Protein AF-A0A7C6P0T0-F1 (afdb_monomer)

Secondary structure (DSSP, 8-state):
-EEEEETTS-TTT-HHHHHHHHHTTPEEEEE--SSSSEEETTEEEEEEEEESSHHHHHHHHSSTTHHHHHHHHHHHHHTT-EEEEEE---TT--SHHHHHH---HHHHHHHHHHHHHHHTT---TTPPPPPPHHHHHHHHHHHHHHH--EEEE--TT-HHHHHHHHHH--

Structure (mmCIF, N/CA/C/O backbone):
data_AF-A0A7C6P0T0-F1
#
_entry.id   AF-A0A7C6P0T0-F1
#
loop_
_atom_site.group_PDB
_atom_site.id
_atom_site.type_symbol
_atom_site.label_atom_id
_atom_site.label_alt_id
_atom_site.label_comp_id
_atom_site.label_asym_id
_atom_site.label_entity_id
_atom_site.label_seq_id
_atom_site.pdbx_PDB_ins_code
_atom_site.Cartn_x
_atom_site.Cartn_y
_atom_site.Cartn_z
_atom_site.occupancy
_atom_site.B_iso_or_equiv
_atom_site.auth_seq_id
_atom_site.auth_comp_id
_atom_site.auth_asym_id
_atom_site.auth_atom_id
_atom_site.pdbx_PDB_model_num
ATOM 1 N N . MET A 1 1 ? -20.965 4.155 14.856 1.00 89.94 1 MET A N 1
ATOM 2 C CA . MET A 1 1 ? -19.593 3.998 15.409 1.00 89.94 1 MET A CA 1
ATOM 3 C C . MET A 1 1 ? -18.835 5.322 15.306 1.00 89.94 1 MET A C 1
ATOM 5 O O . MET A 1 1 ? -19.324 6.214 14.619 1.00 89.94 1 MET A O 1
ATOM 9 N N . THR A 1 2 ? -17.662 5.450 15.933 1.00 94.19 2 THR A N 1
ATOM 10 C CA . THR A 1 2 ? -16.787 6.623 15.754 1.00 94.19 2 THR A CA 1
ATOM 11 C C . THR A 1 2 ? -15.418 6.168 15.265 1.00 94.19 2 THR A C 1
ATOM 13 O O . THR A 1 2 ? -14.776 5.354 15.929 1.00 94.19 2 THR A O 1
ATOM 16 N N . ILE A 1 3 ? -14.985 6.702 14.125 1.00 95.44 3 ILE A N 1
ATOM 17 C CA . ILE A 1 3 ? -13.685 6.414 13.513 1.00 95.44 3 ILE A CA 1
ATOM 18 C C . ILE A 1 3 ? -12.795 7.646 13.648 1.00 95.44 3 ILE A C 1
ATOM 20 O O . ILE A 1 3 ? -13.236 8.773 13.414 1.00 95.44 3 ILE A O 1
ATOM 24 N N . ILE A 1 4 ? -11.547 7.417 14.044 1.00 95.19 4 ILE A N 1
ATOM 25 C CA . ILE A 1 4 ? -10.486 8.411 13.980 1.00 95.19 4 ILE A CA 1
ATOM 26 C C . ILE A 1 4 ? -9.920 8.407 12.561 1.00 95.19 4 ILE A C 1
ATOM 28 O O . ILE A 1 4 ? -9.533 7.347 12.082 1.00 95.19 4 ILE A O 1
ATOM 32 N N . GLU A 1 5 ? -9.855 9.574 11.924 1.00 94.38 5 GLU A N 1
ATOM 33 C CA . GLU A 1 5 ? -9.128 9.815 10.671 1.00 94.38 5 GLU A CA 1
ATOM 34 C C . GLU A 1 5 ? -7.839 10.593 10.979 1.00 94.38 5 GLU A C 1
ATOM 36 O O . GLU A 1 5 ? -7.873 11.615 11.678 1.00 94.38 5 GLU A O 1
ATOM 41 N N . ASP A 1 6 ? -6.704 10.128 10.458 1.00 93.62 6 ASP A N 1
ATOM 42 C CA . ASP A 1 6 ? -5.407 10.756 10.673 1.00 93.62 6 ASP A CA 1
ATOM 43 C C . ASP A 1 6 ? -5.358 12.181 10.092 1.00 93.62 6 ASP A C 1
ATOM 45 O O . ASP A 1 6 ? -5.818 12.486 8.987 1.00 93.62 6 ASP A O 1
ATOM 49 N N . THR A 1 7 ? -4.754 13.104 10.838 1.00 89.00 7 THR A N 1
ATOM 50 C CA . THR A 1 7 ? -4.665 14.514 10.425 1.00 89.00 7 THR A CA 1
ATOM 51 C C . THR A 1 7 ? -3.713 14.760 9.255 1.00 89.00 7 THR A C 1
ATOM 53 O O . THR A 1 7 ? -3.870 15.764 8.557 1.00 89.00 7 THR A O 1
ATOM 56 N N . ARG A 1 8 ? -2.741 13.869 9.008 1.00 83.50 8 ARG A N 1
ATOM 57 C CA . ARG A 1 8 ? -1.814 13.954 7.863 1.00 83.50 8 ARG A CA 1
ATOM 58 C C . ARG A 1 8 ? -2.493 13.549 6.559 1.00 83.50 8 ARG A C 1
ATOM 60 O O . ARG A 1 8 ? -1.967 13.864 5.488 1.00 83.50 8 ARG A O 1
ATOM 67 N N . GLN A 1 9 ? -3.645 12.889 6.635 1.00 76.62 9 GLN A N 1
ATOM 68 C CA . GLN A 1 9 ? -4.444 12.574 5.468 1.00 76.62 9 GLN A CA 1
ATOM 69 C C . GLN A 1 9 ? -4.963 13.871 4.825 1.00 76.62 9 GLN A C 1
ATOM 71 O O . GLN A 1 9 ? -5.457 14.787 5.497 1.00 76.62 9 GLN A O 1
ATOM 76 N N . GLN A 1 10 ? -4.794 13.994 3.507 1.00 72.31 10 GLN A N 1
ATOM 77 C CA . GLN A 1 10 ? -5.170 15.207 2.780 1.00 72.31 10 GLN A CA 1
ATOM 78 C C . GLN A 1 10 ? -6.692 15.254 2.629 1.00 72.31 10 GLN A C 1
ATOM 80 O O . GLN A 1 10 ? -7.254 14.455 1.886 1.00 72.31 10 GLN A O 1
ATOM 85 N N . ALA A 1 11 ? -7.347 16.218 3.283 1.00 65.00 11 ALA A N 1
ATOM 86 C CA . ALA A 1 11 ? -8.811 16.306 3.364 1.00 65.00 11 ALA A CA 1
ATOM 87 C C . ALA A 1 11 ? -9.523 16.290 1.995 1.00 65.00 11 ALA A C 1
ATOM 89 O O . ALA A 1 11 ? -10.636 15.786 1.871 1.00 65.00 11 ALA A O 1
ATOM 90 N N . ASP A 1 12 ? -8.877 16.799 0.943 1.00 64.44 12 ASP A N 1
ATOM 91 C CA . ASP A 1 12 ? -9.454 16.825 -0.404 1.00 64.44 12 ASP A CA 1
ATOM 92 C C . ASP A 1 12 ? -9.410 15.487 -1.148 1.00 64.44 12 ASP A C 1
ATOM 94 O O . ASP A 1 12 ? -10.118 15.330 -2.144 1.00 64.44 12 ASP A O 1
ATOM 98 N N . LYS A 1 13 ? -8.598 14.532 -0.687 1.00 67.56 13 LYS A N 1
ATOM 99 C CA . LYS A 1 13 ? -8.406 13.240 -1.357 1.00 67.56 13 LYS A CA 1
ATOM 100 C C . LYS A 1 13 ? -9.372 12.155 -0.902 1.00 67.56 13 LYS A C 1
ATOM 102 O O . LYS A 1 13 ? -9.533 11.201 -1.649 1.00 67.56 13 LYS A O 1
ATOM 107 N N . HIS A 1 14 ? -10.036 12.339 0.241 1.00 70.75 14 HIS A N 1
ATOM 108 C CA . HIS A 1 14 ? -10.863 11.303 0.872 1.00 70.75 14 HIS A CA 1
ATOM 109 C C . HIS A 1 14 ? -12.353 11.664 0.947 1.00 70.75 14 HIS A C 1
ATOM 111 O O . HIS A 1 14 ? -13.099 11.219 1.816 1.00 70.75 14 HIS A O 1
ATOM 117 N N . LYS A 1 15 ? -12.814 12.536 0.041 1.00 78.62 15 LYS A N 1
ATOM 118 C CA . LYS A 1 15 ? -14.210 13.005 0.023 1.00 78.62 15 LYS A CA 1
ATOM 119 C C . LYS A 1 15 ? -15.203 11.873 -0.234 1.00 78.62 15 LYS A C 1
ATOM 121 O O . LYS A 1 15 ? -16.321 11.930 0.268 1.00 78.62 15 LYS A O 1
ATOM 126 N N . ILE A 1 16 ? -14.812 10.873 -1.024 1.00 81.62 16 ILE A N 1
ATOM 127 C CA . ILE A 1 16 ? -15.681 9.746 -1.372 1.00 81.62 16 ILE A CA 1
ATOM 128 C C . ILE A 1 16 ? -15.864 8.851 -0.148 1.00 81.62 16 ILE A C 1
ATOM 130 O O . ILE A 1 16 ? -16.991 8.530 0.217 1.00 81.62 16 ILE A O 1
ATOM 134 N N . GLU A 1 17 ? -14.765 8.513 0.512 1.00 82.94 17 GLU A N 1
ATOM 135 C CA . GLU A 1 17 ? -14.698 7.692 1.713 1.00 82.94 17 GLU A CA 1
ATOM 136 C C . GLU A 1 17 ? -15.454 8.379 2.849 1.00 82.94 17 GLU A C 1
ATOM 138 O O . GLU A 1 17 ? -16.341 7.778 3.449 1.00 82.94 17 GLU A O 1
ATOM 143 N N . ASN A 1 18 ? -15.211 9.673 3.069 1.00 84.50 18 ASN A N 1
ATOM 144 C CA . ASN A 1 18 ? -15.878 10.434 4.123 1.00 84.50 18 ASN A CA 1
ATOM 145 C C . ASN A 1 18 ? -17.392 10.533 3.889 1.00 84.50 18 ASN A C 1
ATOM 147 O O . ASN A 1 18 ? -18.167 10.326 4.821 1.00 84.50 18 ASN A O 1
ATOM 151 N N . ALA A 1 19 ? -17.829 10.740 2.641 1.00 86.06 19 ALA A N 1
ATOM 152 C CA . ALA A 1 19 ? -19.250 10.720 2.296 1.00 86.06 19 ALA A CA 1
ATOM 153 C C . ALA A 1 19 ? -19.889 9.330 2.476 1.00 86.06 19 ALA A C 1
ATOM 155 O O . ALA A 1 19 ? -21.079 9.224 2.769 1.00 86.06 19 ALA A O 1
ATOM 156 N N . GLN A 1 20 ? -19.131 8.249 2.285 1.00 86.94 20 GLN A N 1
ATOM 157 C CA . GLN A 1 20 ? -19.612 6.889 2.542 1.00 86.94 20 GLN A CA 1
ATOM 158 C C . GLN A 1 20 ? -19.747 6.609 4.028 1.00 86.94 20 GLN A C 1
ATOM 160 O O . GLN A 1 20 ? -20.782 6.105 4.453 1.00 86.94 20 GLN A O 1
ATOM 165 N N . LEU A 1 21 ? -18.731 6.968 4.810 1.00 88.88 21 LEU A N 1
ATOM 166 C CA . LEU A 1 21 ? -18.739 6.830 6.260 1.00 88.88 21 LEU A CA 1
ATOM 167 C C . LEU A 1 21 ? -19.916 7.606 6.867 1.00 88.88 21 LEU A C 1
ATOM 169 O O . LEU A 1 21 ? -20.676 7.046 7.656 1.00 88.88 21 LEU A O 1
ATOM 173 N N . GLU A 1 22 ? -20.148 8.842 6.423 1.00 88.62 22 GLU A N 1
ATOM 174 C CA . GLU A 1 22 ? -21.299 9.643 6.851 1.00 88.62 22 GLU A CA 1
ATOM 175 C C . GLU A 1 22 ? -22.638 8.962 6.519 1.00 88.62 22 GLU A C 1
ATOM 177 O O . GLU A 1 22 ? -23.494 8.825 7.394 1.00 88.62 22 GLU A O 1
ATOM 182 N N . LYS A 1 23 ? -22.805 8.453 5.289 1.00 90.06 23 LYS A N 1
ATOM 183 C CA . LYS A 1 23 ? -24.013 7.706 4.878 1.00 90.06 23 LYS A CA 1
ATOM 184 C C . LYS A 1 23 ? -24.247 6.436 5.696 1.00 90.06 23 LYS A C 1
ATOM 186 O O . LYS A 1 23 ? -25.392 6.025 5.853 1.00 90.06 23 LYS A O 1
ATOM 191 N N . LEU A 1 24 ? -23.184 5.822 6.207 1.00 90.75 24 LEU A N 1
ATOM 192 C CA . LEU A 1 24 ? -23.239 4.650 7.082 1.00 90.75 24 LEU A CA 1
ATOM 193 C C . LEU A 1 24 ? -23.455 5.022 8.563 1.00 90.75 24 LEU A C 1
ATOM 195 O O . LEU A 1 24 ? -23.412 4.150 9.429 1.00 90.75 24 LEU A O 1
ATOM 199 N N . GLY A 1 25 ? -23.679 6.303 8.884 1.00 91.75 25 GLY A N 1
ATOM 200 C CA . GLY A 1 25 ? -23.886 6.770 10.257 1.00 91.75 25 GLY A CA 1
ATOM 201 C C . GLY A 1 25 ? -22.612 6.743 11.110 1.00 91.75 25 GLY A C 1
ATOM 202 O O . GLY A 1 25 ? -22.675 6.669 12.343 1.00 91.75 25 GLY A O 1
ATOM 203 N N . VAL A 1 26 ? -21.438 6.766 10.475 1.00 93.06 26 VAL A N 1
ATOM 204 C CA . VAL A 1 26 ? -20.144 6.836 11.155 1.00 93.06 26 VAL A CA 1
ATOM 205 C C . VAL A 1 26 ? -19.833 8.283 11.503 1.00 93.06 26 VAL A C 1
ATOM 207 O O . VAL A 1 26 ? -19.835 9.163 10.646 1.00 93.06 26 VAL A O 1
ATOM 210 N N . LYS A 1 27 ? -19.485 8.529 12.766 1.00 92.88 27 LYS A N 1
ATOM 211 C CA . LYS A 1 27 ? -18.924 9.813 13.179 1.00 92.88 27 LYS A CA 1
ATOM 212 C C . LYS A 1 27 ? -17.419 9.815 12.919 1.00 92.88 27 LYS A C 1
ATOM 214 O O . LYS A 1 27 ? -16.699 9.007 13.503 1.00 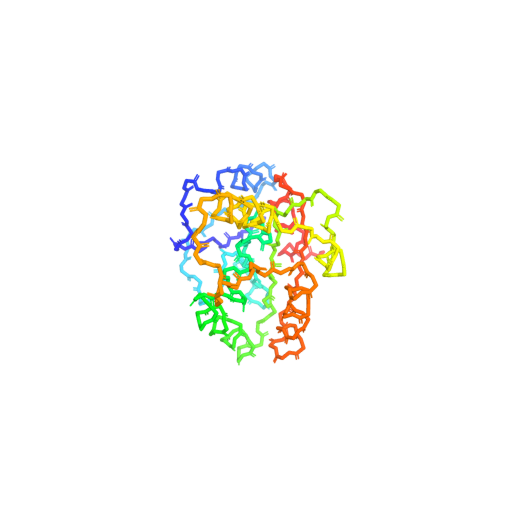92.88 27 LYS A O 1
ATOM 219 N N . LEU A 1 28 ? -16.947 10.738 12.087 1.00 91.75 28 LEU A N 1
ATOM 220 C CA . LEU A 1 28 ? -15.520 10.961 11.865 1.00 91.75 28 LEU A CA 1
ATOM 221 C C . LEU A 1 28 ? -14.956 11.961 12.878 1.00 91.75 28 LEU A C 1
ATOM 223 O O . LEU A 1 28 ? -15.501 13.049 13.071 1.00 91.75 28 LEU A O 1
ATOM 227 N N . LEU A 1 29 ? -13.852 11.588 13.521 1.00 93.19 29 LEU A N 1
ATOM 228 C CA . LEU A 1 29 ? -13.055 12.453 14.385 1.00 93.19 29 LEU A CA 1
ATOM 229 C C . LEU A 1 29 ? -11.655 12.581 13.789 1.00 93.19 29 LEU A C 1
ATOM 231 O O . LEU A 1 29 ? -10.947 11.589 13.675 1.00 93.19 29 LEU A O 1
ATOM 235 N N . ARG A 1 30 ? -11.213 13.796 13.463 1.00 92.00 30 ARG A N 1
ATOM 236 C CA . ARG A 1 30 ? -9.836 13.994 12.995 1.00 92.00 30 ARG A CA 1
ATOM 237 C C . ARG A 1 30 ? -8.884 14.097 14.181 1.00 92.00 30 ARG A C 1
ATOM 239 O O . ARG A 1 30 ? -9.043 14.981 15.021 1.00 92.00 30 ARG A O 1
ATOM 246 N N . SER A 1 31 ? -7.894 13.214 14.251 1.00 93.06 31 SER A N 1
ATOM 247 C CA . SER A 1 31 ? -6.833 13.247 15.266 1.00 93.06 31 SER A CA 1
ATOM 248 C C . SER A 1 31 ? -5.557 12.628 14.709 1.00 93.06 31 SER A C 1
ATOM 250 O O . SER A 1 31 ? -5.589 11.918 13.716 1.00 93.06 31 SER A O 1
ATOM 252 N N . LYS A 1 32 ? -4.400 12.919 15.301 1.00 93.31 32 LYS A N 1
ATOM 253 C CA . LYS A 1 32 ? -3.147 12.290 14.872 1.00 93.31 32 LYS A CA 1
ATOM 254 C C . LYS A 1 32 ? -3.105 10.843 15.370 1.00 93.31 32 LYS A C 1
ATOM 256 O O . LYS A 1 32 ? -3.191 10.618 16.575 1.00 93.31 32 LYS A O 1
ATOM 261 N N . LEU A 1 33 ? -2.903 9.895 14.462 1.00 94.06 33 LEU A N 1
ATOM 262 C CA . LEU A 1 33 ? -2.624 8.501 14.782 1.00 94.06 33 LEU A CA 1
ATOM 263 C C . LEU A 1 33 ? -1.106 8.248 14.816 1.00 94.06 33 LEU A C 1
ATOM 265 O O . LEU A 1 33 ? -0.338 8.891 14.092 1.00 94.06 33 LEU A O 1
ATOM 269 N N . PRO A 1 34 ? -0.623 7.321 15.662 1.00 90.75 34 PRO A N 1
ATOM 270 C CA . PRO A 1 34 ? 0.784 6.923 15.648 1.00 90.75 34 PRO A CA 1
ATOM 271 C C . PRO A 1 34 ? 1.156 6.208 14.338 1.00 90.75 34 PRO A C 1
ATOM 273 O O . PRO A 1 34 ? 2.227 6.460 13.783 1.00 90.75 34 PRO A O 1
ATOM 276 N N . VAL A 1 35 ? 0.246 5.385 13.813 1.00 94.06 35 VAL A N 1
ATOM 277 C CA . VAL A 1 35 ? 0.364 4.629 12.557 1.00 94.06 35 VAL A CA 1
ATOM 278 C C . VAL A 1 35 ? -0.955 4.694 11.786 1.00 94.06 35 VAL A C 1
ATOM 280 O O . VAL A 1 35 ? -1.998 4.872 12.407 1.00 94.06 35 VAL A O 1
ATOM 283 N N . GLY A 1 36 ? -0.895 4.544 10.461 1.00 94.94 36 GLY A N 1
ATOM 284 C CA . GLY A 1 36 ? -2.057 4.472 9.570 1.00 94.94 36 GLY A CA 1
ATOM 285 C C . GLY A 1 36 ? -2.930 5.728 9.487 1.00 94.94 36 GLY A C 1
ATOM 286 O O . GLY A 1 36 ? -2.570 6.801 9.976 1.00 94.94 36 GLY A O 1
ATOM 287 N N . ASP A 1 37 ? -4.074 5.551 8.830 1.00 94.94 37 ASP A N 1
ATOM 288 C CA . ASP A 1 37 ? -5.038 6.587 8.463 1.00 94.94 37 ASP A CA 1
ATOM 289 C C . ASP A 1 37 ? -6.353 6.481 9.246 1.00 94.94 37 ASP A C 1
ATOM 291 O O . ASP A 1 37 ? -6.924 7.508 9.599 1.00 94.94 37 ASP A O 1
ATOM 295 N N . TYR A 1 38 ? -6.839 5.267 9.536 1.00 95.88 38 TY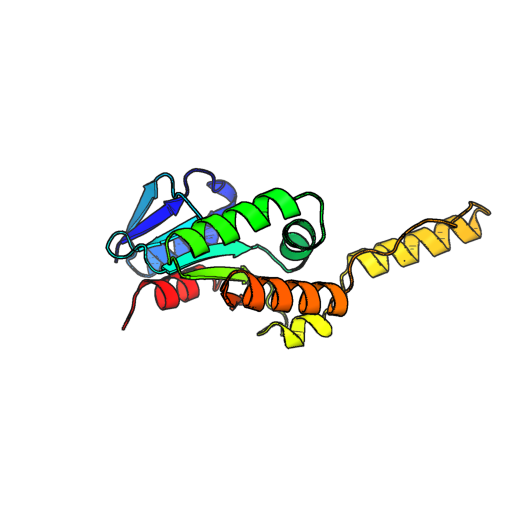R A N 1
ATOM 296 C CA . TYR A 1 38 ? -8.133 5.057 10.195 1.00 95.88 38 TYR A CA 1
ATOM 297 C C . TYR A 1 38 ? -8.050 4.079 11.363 1.00 95.88 38 TYR A C 1
ATOM 299 O O . TYR A 1 38 ? -7.421 3.027 11.258 1.00 95.88 38 TYR A O 1
ATOM 307 N N . ALA A 1 39 ? -8.747 4.386 12.456 1.00 96.75 39 ALA A N 1
ATOM 308 C CA . ALA A 1 39 ? -8.870 3.495 13.611 1.00 96.75 39 ALA A CA 1
ATOM 309 C C . ALA A 1 39 ? -10.222 3.667 14.316 1.00 96.75 39 ALA A C 1
ATOM 311 O O . ALA A 1 39 ? -10.841 4.730 14.240 1.00 96.75 39 ALA A O 1
ATOM 312 N N . ASN A 1 40 ? -10.691 2.648 15.037 1.00 95.94 40 ASN A N 1
ATOM 313 C CA . ASN A 1 40 ? -11.866 2.796 15.896 1.00 95.94 40 ASN A CA 1
ATOM 314 C C . ASN A 1 40 ? -11.468 3.569 17.164 1.00 95.94 40 ASN A C 1
ATOM 316 O O . ASN A 1 40 ? -10.478 3.244 17.811 1.00 95.94 40 ASN A O 1
ATOM 320 N N . ILE A 1 41 ? -12.244 4.580 17.572 1.00 94.81 41 ILE A N 1
ATOM 321 C CA . ILE A 1 41 ? -11.917 5.352 18.786 1.00 94.81 41 ILE A CA 1
ATOM 322 C C . ILE A 1 41 ? -11.893 4.488 20.058 1.00 94.81 41 ILE A C 1
ATOM 324 O O . ILE A 1 41 ? -11.245 4.849 21.038 1.00 94.81 41 ILE A O 1
ATOM 328 N N . LYS A 1 42 ? -12.639 3.378 20.061 1.00 94.62 42 LYS A N 1
ATOM 329 C CA . LYS A 1 42 ? -12.738 2.454 21.196 1.00 94.62 42 LYS A CA 1
ATOM 330 C C . LYS A 1 42 ? -11.693 1.344 21.152 1.00 94.62 42 LYS A C 1
ATOM 332 O O . LYS A 1 42 ? -11.482 0.700 22.172 1.00 94.62 42 LYS A O 1
ATOM 337 N N . ASP A 1 43 ? -11.081 1.115 19.994 1.00 93.75 43 ASP A N 1
ATOM 338 C CA . ASP A 1 43 ? -10.155 0.013 19.777 1.00 93.75 43 ASP A CA 1
ATOM 339 C C . ASP A 1 43 ? -9.086 0.398 18.747 1.00 93.75 43 ASP A C 1
ATOM 341 O O . ASP A 1 43 ? -9.352 0.523 17.551 1.00 93.75 43 ASP A O 1
ATOM 345 N N . LEU A 1 44 ? -7.862 0.583 19.240 1.00 94.00 44 LEU A N 1
ATOM 346 C CA . LEU A 1 44 ? -6.683 0.883 18.430 1.00 94.00 44 LEU A CA 1
ATOM 347 C C . LEU A 1 44 ? -5.853 -0.372 18.119 1.00 94.00 44 LEU A C 1
ATOM 349 O O . LEU A 1 44 ? -4.758 -0.249 17.572 1.00 94.00 44 LEU A O 1
ATOM 353 N N . SER A 1 45 ? -6.338 -1.571 18.469 1.00 95.38 45 SER A N 1
ATOM 354 C CA . SER A 1 45 ? -5.654 -2.831 18.155 1.00 95.38 45 SER A CA 1
ATOM 355 C C . SER A 1 45 ? -5.650 -3.133 16.656 1.00 95.38 45 SER A C 1
ATOM 357 O O . SER A 1 45 ? -4.758 -3.832 16.181 1.00 95.38 45 SER A O 1
ATOM 359 N N . ILE A 1 46 ? -6.596 -2.566 15.900 1.00 97.06 46 ILE A N 1
ATOM 360 C CA . ILE A 1 46 ? -6.666 -2.638 14.441 1.00 97.06 46 ILE A CA 1
ATOM 361 C C . ILE A 1 46 ? -6.612 -1.222 13.877 1.00 97.06 46 ILE A C 1
ATOM 363 O O . ILE A 1 46 ? -7.402 -0.352 14.245 1.00 97.06 46 ILE A O 1
ATOM 367 N N . VAL A 1 47 ? -5.687 -1.003 12.948 1.00 97.75 47 VAL A N 1
ATOM 368 C CA . VAL A 1 47 ? -5.511 0.279 12.264 1.00 97.75 47 VAL A CA 1
ATOM 369 C C . VAL A 1 47 ? -5.413 0.037 10.766 1.00 97.75 47 VAL A C 1
ATOM 371 O O . VAL A 1 47 ? -4.774 -0.919 10.330 1.00 97.75 47 VAL A O 1
ATOM 374 N N . ILE A 1 48 ? -6.030 0.908 9.973 1.00 97.69 48 ILE A N 1
ATOM 375 C CA . ILE A 1 48 ? -6.003 0.850 8.513 1.00 97.69 48 ILE A CA 1
ATOM 376 C C . ILE A 1 48 ? -5.099 1.952 7.977 1.00 97.69 48 ILE A C 1
ATOM 378 O O . ILE A 1 48 ? -5.254 3.113 8.337 1.00 97.69 48 ILE A O 1
ATOM 382 N N . ASP A 1 49 ? -4.202 1.595 7.071 1.00 96.94 49 ASP A N 1
ATOM 383 C CA . ASP A 1 49 ? -3.446 2.500 6.212 1.00 96.94 49 ASP A CA 1
ATOM 384 C C . ASP A 1 49 ? -3.948 2.321 4.773 1.00 96.94 49 ASP A C 1
ATOM 386 O O . ASP A 1 49 ? -3.900 1.226 4.207 1.00 96.94 49 ASP A O 1
ATOM 390 N N . SER A 1 50 ? -4.502 3.382 4.194 1.00 95.19 50 SER A N 1
ATOM 391 C CA . SER A 1 50 ? -5.127 3.346 2.872 1.00 95.19 50 SER A CA 1
ATOM 392 C C . SER A 1 50 ? -4.100 3.615 1.773 1.00 95.19 50 SER A C 1
ATOM 394 O O . SER A 1 50 ? -3.141 4.377 1.939 1.00 95.19 50 SER A O 1
ATOM 396 N N . LYS A 1 51 ? -4.264 2.950 0.630 1.00 95.12 51 LYS A N 1
ATOM 397 C CA . LYS A 1 51 ? -3.408 3.102 -0.550 1.00 95.12 51 LYS A CA 1
ATOM 398 C C . LYS A 1 51 ? -4.287 3.159 -1.785 1.00 95.12 51 LYS A C 1
ATOM 400 O O . LYS A 1 51 ? -5.043 2.233 -2.059 1.00 95.12 51 LYS A O 1
ATOM 405 N N . LYS A 1 52 ? -4.138 4.211 -2.585 1.00 93.88 52 LYS A N 1
ATOM 406 C CA . LYS A 1 52 ? -5.035 4.514 -3.711 1.00 93.88 52 LYS A CA 1
ATOM 407 C C . LYS A 1 52 ? -5.006 3.470 -4.835 1.00 93.88 52 LYS A C 1
ATOM 409 O O . LYS A 1 52 ? -5.892 3.441 -5.682 1.00 93.88 52 LYS A O 1
ATOM 414 N N . ASP A 1 53 ? -3.893 2.745 -4.971 1.00 96.31 53 ASP A N 1
ATOM 415 C CA . ASP A 1 53 ? -3.645 1.722 -5.985 1.00 96.31 53 ASP A CA 1
ATOM 416 C C . ASP A 1 53 ? -2.305 1.002 -5.746 1.00 96.31 53 ASP A C 1
ATOM 418 O O . ASP A 1 53 ? -1.453 1.430 -4.966 1.00 96.31 53 ASP A O 1
ATOM 422 N N . LEU A 1 54 ? -2.075 -0.071 -6.509 1.00 98.00 54 LEU A N 1
ATOM 423 C CA . LEU A 1 54 ? -0.800 -0.787 -6.541 1.00 98.00 54 LEU A CA 1
ATOM 424 C C . LEU A 1 54 ? 0.392 0.098 -6.933 1.00 98.00 54 LEU A C 1
ATOM 426 O O . LEU A 1 54 ? 1.524 -0.212 -6.569 1.00 98.00 54 LEU A O 1
ATOM 430 N N . GLN A 1 55 ? 0.184 1.206 -7.652 1.00 97.56 55 GLN A N 1
ATOM 431 C CA . GLN A 1 55 ? 1.281 2.095 -8.030 1.00 97.56 55 GLN A CA 1
ATOM 432 C C . GLN A 1 55 ? 1.799 2.903 -6.831 1.00 97.56 55 GLN A C 1
ATOM 434 O O . GLN A 1 55 ? 3.003 3.183 -6.772 1.00 97.56 55 GLN A O 1
ATOM 439 N N . GLU A 1 56 ? 0.933 3.250 -5.881 1.00 97.06 56 GLU A N 1
ATOM 440 C CA . GLU A 1 56 ? 1.330 3.771 -4.574 1.00 97.06 56 GLU A CA 1
ATOM 441 C C . GLU A 1 56 ? 2.078 2.713 -3.757 1.00 97.06 56 GLU A C 1
ATOM 443 O O . GLU A 1 56 ? 3.184 2.991 -3.286 1.00 97.06 56 GLU A O 1
ATOM 448 N N . CYS A 1 57 ? 1.580 1.471 -3.720 1.00 98.31 57 CYS A N 1
ATOM 449 C CA . CYS A 1 57 ? 2.283 0.355 -3.078 1.00 98.31 57 CYS A CA 1
ATOM 450 C C . CYS A 1 57 ? 3.686 0.135 -3.668 1.00 98.31 57 CYS A C 1
ATOM 452 O O . CYS A 1 57 ? 4.633 -0.057 -2.913 1.00 98.31 57 CYS A O 1
ATOM 454 N N . VAL A 1 58 ? 3.879 0.242 -4.991 1.00 98.50 58 VAL A N 1
ATOM 455 C CA . VAL A 1 58 ? 5.225 0.207 -5.603 1.00 98.50 58 VAL A CA 1
ATOM 456 C C . VAL A 1 58 ? 6.127 1.292 -5.014 1.00 98.50 58 VAL A C 1
ATOM 458 O O . VAL A 1 58 ? 7.288 1.023 -4.710 1.00 98.50 58 VAL A O 1
ATOM 461 N N . GLY A 1 59 ? 5.618 2.516 -4.854 1.00 97.94 59 GLY A N 1
ATOM 462 C CA . GLY A 1 59 ? 6.376 3.630 -4.284 1.00 97.94 59 GLY A CA 1
ATOM 463 C C . GLY A 1 59 ? 6.753 3.404 -2.819 1.00 97.94 59 GLY A C 1
ATOM 464 O O . GLY A 1 59 ? 7.887 3.698 -2.433 1.00 97.94 59 GLY A O 1
ATOM 465 N N . A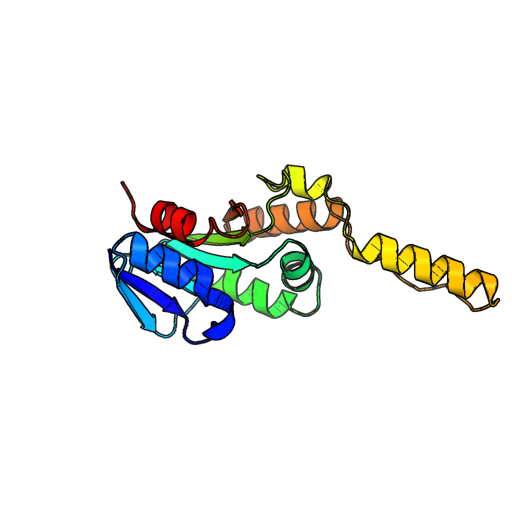SN A 1 60 ? 5.827 2.849 -2.033 1.00 98.19 60 ASN A N 1
ATOM 466 C CA . ASN A 1 60 ? 6.010 2.592 -0.607 1.00 98.19 60 ASN A CA 1
ATOM 467 C C . ASN A 1 60 ? 6.814 1.333 -0.302 1.00 98.19 60 ASN A C 1
ATOM 469 O O . ASN A 1 60 ? 7.559 1.332 0.660 1.00 98.19 60 ASN A O 1
ATOM 473 N N . ILE A 1 61 ? 6.706 0.273 -1.097 1.00 98.19 61 ILE A N 1
ATOM 474 C CA . ILE A 1 61 ? 7.334 -1.016 -0.783 1.00 98.19 61 ILE A CA 1
ATOM 475 C C . ILE A 1 61 ? 8.645 -1.185 -1.548 1.00 98.19 61 ILE A C 1
ATOM 477 O O . ILE A 1 61 ? 9.633 -1.629 -0.974 1.00 98.19 61 ILE A O 1
ATOM 481 N N . CYS A 1 62 ? 8.684 -0.807 -2.825 1.00 97.56 62 CYS A N 1
ATOM 482 C CA . CYS A 1 62 ? 9.848 -1.014 -3.695 1.00 97.56 62 CYS A CA 1
ATOM 483 C C . CYS A 1 62 ? 10.549 0.297 -4.087 1.00 97.56 62 CYS A C 1
ATOM 485 O O . CYS A 1 62 ? 11.498 0.281 -4.871 1.00 97.56 62 CYS A O 1
ATOM 487 N N . GLY A 1 63 ? 10.048 1.435 -3.608 1.00 96.00 63 GLY A N 1
ATOM 488 C CA . GLY A 1 63 ? 10.499 2.764 -3.994 1.00 96.00 63 GLY A CA 1
ATOM 489 C C . GLY A 1 63 ? 11.204 3.520 -2.872 1.00 96.00 63 GLY A C 1
ATOM 490 O O . GLY A 1 63 ? 11.617 2.967 -1.855 1.00 96.00 63 GLY A O 1
ATOM 491 N N . LYS A 1 64 ? 11.342 4.833 -3.072 1.00 96.00 64 LYS A N 1
ATOM 492 C CA . LYS A 1 64 ? 12.058 5.732 -2.154 1.00 96.00 64 LYS A CA 1
ATOM 493 C C . LYS A 1 64 ? 11.369 5.896 -0.798 1.00 96.00 64 LYS A C 1
ATOM 495 O O . LYS A 1 64 ? 12.042 6.210 0.176 1.00 96.00 64 LYS A O 1
ATOM 500 N N . GLU A 1 65 ? 10.064 5.636 -0.728 1.00 96.56 65 GLU A N 1
ATOM 501 C CA . GLU A 1 65 ? 9.284 5.746 0.508 1.00 96.56 65 GLU A CA 1
ATOM 502 C C . GLU A 1 65 ? 9.399 4.494 1.396 1.00 96.56 65 GLU A C 1
ATOM 504 O O . GLU A 1 65 ? 8.876 4.486 2.510 1.00 96.56 65 GLU A O 1
ATOM 509 N N . HIS A 1 66 ? 10.127 3.457 0.953 1.00 97.62 66 HIS A N 1
ATOM 510 C CA . HIS A 1 66 ? 10.318 2.214 1.707 1.00 97.62 66 HIS A CA 1
ATOM 511 C C . HIS A 1 66 ? 10.812 2.403 3.142 1.00 97.62 66 HIS A C 1
ATOM 513 O O . HIS A 1 66 ? 10.227 1.801 4.043 1.00 97.62 66 HIS A O 1
ATOM 519 N N . PRO A 1 67 ? 11.807 3.264 3.431 1.00 97.94 67 PRO A N 1
ATOM 520 C CA . PRO A 1 67 ? 12.230 3.484 4.808 1.00 97.94 67 PRO A CA 1
ATOM 521 C C . PRO A 1 67 ? 11.109 4.026 5.698 1.00 97.94 67 PRO A C 1
ATOM 523 O O . PRO A 1 67 ? 11.058 3.683 6.875 1.00 97.94 67 PRO A O 1
ATOM 526 N N . ARG A 1 68 ? 10.216 4.868 5.160 1.00 96.44 68 ARG A N 1
ATOM 527 C CA . ARG A 1 68 ? 9.076 5.400 5.914 1.00 96.44 68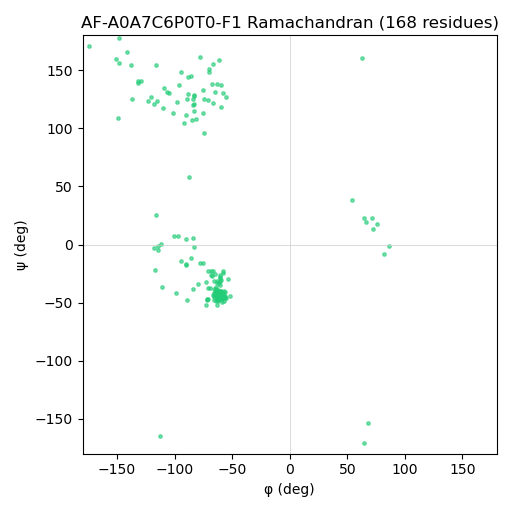 ARG A CA 1
ATOM 528 C C . ARG A 1 68 ? 8.020 4.325 6.132 1.00 96.44 68 ARG A C 1
ATOM 530 O O . ARG A 1 68 ? 7.653 4.094 7.277 1.00 96.44 68 ARG A O 1
ATOM 537 N N . PHE A 1 69 ? 7.589 3.664 5.061 1.00 97.50 69 PHE A N 1
ATOM 538 C CA . PHE A 1 69 ? 6.573 2.613 5.130 1.00 97.50 69 PHE A CA 1
ATOM 539 C C . PHE A 1 69 ? 6.990 1.503 6.099 1.00 97.50 69 PHE A C 1
ATOM 541 O O . PHE A 1 69 ? 6.245 1.131 6.999 1.00 97.50 69 PHE A O 1
ATOM 548 N N . ARG A 1 70 ? 8.249 1.061 6.004 1.00 98.00 70 ARG A N 1
ATOM 549 C CA . ARG A 1 70 ? 8.823 0.078 6.922 1.00 98.00 70 ARG A CA 1
ATOM 550 C C . ARG A 1 70 ? 8.753 0.528 8.385 1.00 98.00 70 ARG A C 1
ATOM 552 O O . ARG A 1 70 ? 8.420 -0.293 9.231 1.00 98.00 70 ARG A O 1
ATOM 559 N N . ARG A 1 71 ? 9.077 1.790 8.697 1.00 97.50 71 ARG A N 1
ATOM 560 C CA . ARG A 1 71 ? 9.008 2.301 10.079 1.00 97.50 71 ARG A CA 1
ATOM 561 C C . ARG A 1 71 ? 7.587 2.265 10.628 1.00 97.50 71 ARG A C 1
ATOM 563 O O . ARG A 1 71 ? 7.416 1.928 11.789 1.00 97.50 71 ARG A O 1
ATOM 570 N N . GLU A 1 72 ? 6.590 2.581 9.806 1.00 96.81 72 GLU A N 1
ATOM 571 C CA . GLU A 1 72 ? 5.183 2.501 10.212 1.00 96.81 72 GLU A CA 1
ATOM 572 C C . GLU A 1 72 ? 4.769 1.044 10.490 1.00 96.81 72 GLU A C 1
ATOM 574 O O . GLU A 1 72 ? 4.157 0.778 11.522 1.00 96.81 72 GLU A O 1
ATOM 579 N N . CYS A 1 73 ? 5.198 0.081 9.660 1.00 98.31 73 CYS A N 1
ATOM 580 C CA . CYS A 1 73 ? 4.976 -1.348 9.924 1.00 98.31 73 CYS A CA 1
ATOM 581 C C . CYS A 1 73 ? 5.667 -1.827 11.214 1.00 98.31 73 CYS A C 1
ATOM 583 O O . CYS A 1 73 ? 5.067 -2.553 12.000 1.00 98.31 73 CYS A O 1
ATOM 585 N N . GLN A 1 74 ? 6.921 -1.419 11.442 1.00 98.31 74 GLN A N 1
ATOM 586 C CA . GLN A 1 74 ? 7.669 -1.769 12.657 1.00 98.31 74 GLN A CA 1
ATOM 587 C C . GLN A 1 74 ? 7.009 -1.192 13.907 1.00 98.31 74 GLN A C 1
ATOM 589 O O . GLN A 1 74 ? 6.825 -1.913 14.878 1.00 98.31 74 GLN A O 1
ATOM 594 N N . LEU A 1 75 ? 6.595 0.075 13.859 1.00 97.81 75 LEU A N 1
ATOM 595 C CA . LEU A 1 75 ? 5.940 0.726 14.986 1.00 97.81 75 LEU A CA 1
ATOM 596 C C . LEU A 1 75 ? 4.624 0.027 15.352 1.00 97.8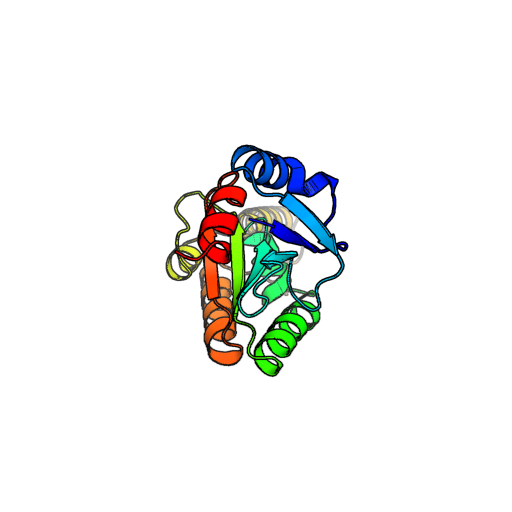1 75 LEU A C 1
ATOM 598 O O . LEU A 1 75 ? 4.350 -0.167 16.534 1.00 97.81 75 LEU A O 1
ATOM 602 N N . ALA A 1 76 ? 3.836 -0.386 14.353 1.00 97.94 76 ALA A N 1
ATOM 603 C CA . ALA A 1 76 ? 2.624 -1.167 14.584 1.00 97.94 76 ALA A CA 1
ATOM 604 C C . ALA A 1 76 ? 2.940 -2.521 15.241 1.00 97.94 76 ALA A C 1
ATOM 606 O O . ALA A 1 76 ? 2.355 -2.854 16.269 1.00 97.94 76 ALA A O 1
ATOM 607 N N . GLN A 1 77 ? 3.921 -3.253 14.702 1.00 98.00 77 GLN A N 1
ATOM 608 C CA . GLN A 1 77 ? 4.368 -4.541 15.237 1.00 98.00 77 GLN A CA 1
ATOM 609 C C . GLN A 1 77 ? 4.854 -4.434 16.691 1.00 98.00 77 GLN A C 1
ATOM 611 O O . GLN A 1 77 ? 4.456 -5.238 17.529 1.00 98.00 77 GLN A O 1
ATOM 616 N N . GLU A 1 78 ? 5.677 -3.430 17.003 1.00 97.81 78 GLU A N 1
ATOM 617 C CA . GLU A 1 78 ? 6.221 -3.174 18.346 1.00 97.81 78 GLU A CA 1
ATOM 618 C C . GLU A 1 78 ? 5.126 -2.937 19.394 1.00 97.81 78 GLU A C 1
ATOM 620 O O . GLU A 1 78 ? 5.304 -3.285 20.559 1.00 97.81 78 GLU A O 1
ATOM 625 N N . HIS A 1 79 ? 3.985 -2.382 18.980 1.00 97.00 79 HIS A N 1
ATOM 626 C CA . HIS A 1 79 ? 2.851 -2.084 19.858 1.00 97.00 79 HIS A CA 1
ATOM 627 C C . HIS A 1 79 ? 1.733 -3.133 19.778 1.00 97.00 79 HIS A C 1
ATOM 629 O O . HIS A 1 79 ? 0.666 -2.926 20.352 1.00 97.00 79 HIS A O 1
ATOM 635 N N . GLY A 1 80 ? 1.946 -4.246 19.065 1.00 96.81 80 GLY A N 1
ATOM 636 C CA . GLY A 1 80 ? 0.929 -5.286 18.886 1.00 96.81 80 GLY A CA 1
ATOM 637 C C . GLY A 1 80 ? -0.303 -4.819 18.102 1.00 96.81 80 GLY A C 1
ATOM 638 O O . GLY A 1 80 ? -1.376 -5.399 18.246 1.00 96.81 80 GLY A O 1
ATOM 639 N N . ILE A 1 81 ? -0.165 -3.769 17.288 1.00 97.56 81 ILE A N 1
ATOM 640 C CA . ILE A 1 81 ? -1.236 -3.233 16.448 1.00 97.56 81 ILE A CA 1
ATOM 641 C C . ILE A 1 81 ? -1.284 -4.034 15.149 1.00 97.56 81 ILE A C 1
ATOM 643 O O . ILE A 1 81 ? -0.305 -4.111 14.402 1.00 97.56 81 ILE A O 1
ATOM 647 N N . LYS A 1 82 ? -2.459 -4.573 14.830 1.00 97.88 82 LYS A N 1
ATOM 648 C CA . LYS A 1 82 ? -2.751 -5.172 13.534 1.00 97.88 82 LYS A CA 1
ATOM 649 C C . LYS A 1 82 ? -2.934 -4.068 12.492 1.00 97.88 82 LYS A C 1
ATOM 651 O O . LYS A 1 82 ? -4.017 -3.502 12.340 1.00 97.88 82 LYS A O 1
ATOM 656 N N . LEU A 1 83 ? -1.860 -3.771 11.764 1.00 98.31 83 LEU A N 1
ATOM 657 C CA . LEU A 1 83 ? -1.881 -2.806 10.668 1.00 98.31 83 LEU A CA 1
ATOM 658 C C . LEU A 1 83 ? -2.384 -3.463 9.376 1.00 98.31 83 LEU A C 1
ATOM 660 O O . LEU A 1 83 ? -1.734 -4.347 8.810 1.00 98.31 83 LEU A O 1
ATOM 664 N N . ILE A 1 84 ? -3.536 -3.000 8.901 1.00 98.50 84 ILE A N 1
ATOM 665 C CA . ILE A 1 84 ? -4.141 -3.408 7.637 1.00 98.50 84 ILE A CA 1
ATOM 666 C C . ILE A 1 84 ? -3.806 -2.369 6.571 1.00 98.50 84 ILE A C 1
ATOM 668 O O . ILE A 1 84 ? -4.156 -1.201 6.699 1.00 98.50 84 ILE A O 1
ATOM 672 N N . ILE A 1 85 ? -3.169 -2.801 5.490 1.00 98.50 85 ILE A N 1
ATOM 673 C CA . ILE A 1 85 ? -2.932 -1.976 4.309 1.00 98.50 85 ILE A CA 1
ATOM 674 C C . ILE A 1 85 ? -4.096 -2.199 3.340 1.00 98.50 85 ILE A C 1
ATOM 676 O O . ILE A 1 85 ? -4.174 -3.249 2.696 1.00 98.50 85 ILE A O 1
ATOM 680 N N . LEU A 1 86 ? -5.013 -1.235 3.249 1.00 97.88 86 LEU A N 1
ATOM 681 C CA . LEU A 1 86 ? -6.179 -1.302 2.366 1.00 97.88 86 LEU A CA 1
ATOM 682 C C . LEU A 1 86 ? -5.844 -0.693 1.001 1.00 97.88 86 LEU A C 1
ATOM 684 O O . LEU A 1 86 ? -5.652 0.514 0.879 1.00 97.88 86 LEU A O 1
ATOM 688 N N . VAL A 1 87 ? -5.779 -1.531 -0.032 1.00 97.69 87 VAL A N 1
ATOM 689 C CA . VAL A 1 87 ? -5.396 -1.141 -1.392 1.00 97.69 87 VAL A CA 1
ATOM 690 C C . VAL A 1 87 ? -6.626 -0.992 -2.294 1.00 97.69 87 VAL A C 1
ATOM 692 O O . VAL A 1 87 ? -7.272 -1.969 -2.675 1.00 97.69 87 VAL A O 1
ATOM 695 N N . GLU A 1 88 ? -6.901 0.238 -2.718 1.00 95.44 88 GLU A N 1
ATOM 696 C CA . GLU A 1 88 ? -8.067 0.638 -3.516 1.00 95.44 88 GLU A CA 1
ATOM 697 C C . GLU A 1 88 ? -7.829 0.499 -5.028 1.00 95.44 88 GLU A C 1
ATOM 699 O O . GLU A 1 88 ? -7.886 1.454 -5.809 1.00 95.44 88 GLU A O 1
ATOM 704 N N . HIS A 1 89 ? -7.502 -0.709 -5.481 1.00 95.00 89 HIS A N 1
ATOM 705 C CA . HIS A 1 89 ? -7.159 -0.913 -6.888 1.00 95.00 89 HIS A CA 1
ATOM 706 C C . HIS A 1 89 ? -8.367 -1.238 -7.774 1.00 95.00 89 HIS A C 1
ATOM 708 O O . HIS A 1 89 ? -8.530 -0.631 -8.835 1.00 95.00 89 HIS A O 1
ATOM 714 N N . GLY A 1 90 ? -9.213 -2.179 -7.349 1.00 91.81 90 GLY A N 1
ATOM 715 C CA . GLY A 1 90 ? -10.263 -2.773 -8.179 1.00 91.81 90 GLY A CA 1
ATOM 716 C C . GLY A 1 90 ? -9.734 -3.644 -9.330 1.00 91.81 90 GLY A C 1
ATOM 717 O O . GLY A 1 90 ? -8.648 -4.218 -9.258 1.00 91.81 90 GLY A O 1
ATOM 718 N N . TRP A 1 91 ? -10.533 -3.752 -10.401 1.00 88.69 91 TRP A N 1
ATOM 719 C CA . TRP A 1 91 ? -10.187 -4.422 -11.672 1.00 88.69 91 TRP A CA 1
ATOM 720 C C . TRP A 1 91 ? -9.701 -5.873 -1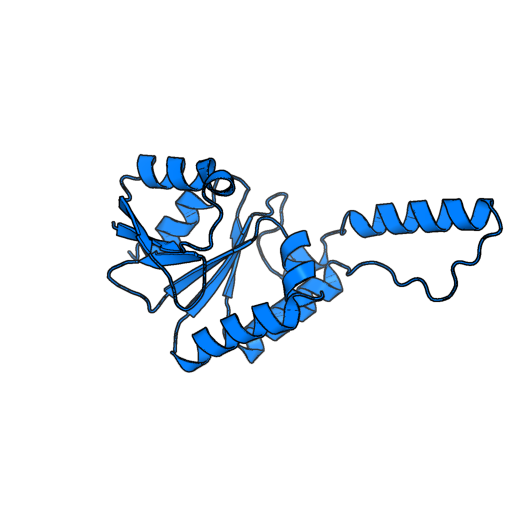1.545 1.00 88.69 91 TRP A C 1
ATOM 722 O O . TRP A 1 91 ? -8.809 -6.309 -12.266 1.00 88.69 91 TRP A O 1
ATOM 732 N N . GLY A 1 92 ? -10.306 -6.632 -10.631 1.00 90.62 92 GLY A N 1
ATOM 733 C CA . GLY A 1 92 ? -10.002 -8.052 -10.451 1.00 90.62 92 GLY A CA 1
ATOM 734 C C . GLY A 1 92 ? -8.825 -8.346 -9.522 1.00 90.62 92 GLY A C 1
ATOM 735 O O . GLY A 1 92 ? -8.587 -9.515 -9.255 1.00 90.62 92 GLY A O 1
ATOM 736 N N . ILE A 1 93 ? -8.148 -7.330 -8.975 1.00 96.75 93 ILE A N 1
ATOM 737 C CA . ILE A 1 93 ? -7.159 -7.525 -7.909 1.00 96.75 93 ILE A CA 1
ATOM 738 C C . ILE A 1 93 ? -7.890 -7.652 -6.571 1.00 96.75 93 ILE A C 1
ATOM 740 O O . ILE A 1 93 ? -8.430 -6.668 -6.064 1.00 96.75 93 ILE A O 1
ATOM 744 N N . LYS A 1 94 ? -7.925 -8.863 -6.012 1.00 96.19 94 LYS A N 1
ATOM 745 C CA . LYS A 1 94 ? -8.624 -9.187 -4.758 1.00 96.19 94 LYS A CA 1
ATOM 746 C C . LYS A 1 94 ? -7.674 -9.656 -3.659 1.00 96.19 94 LYS A C 1
ATOM 748 O O . LYS A 1 94 ? -8.021 -9.588 -2.484 1.00 96.19 94 LYS A O 1
ATOM 753 N N . ASN A 1 95 ? -6.492 -10.136 -4.027 1.00 97.62 95 ASN A N 1
ATOM 754 C CA . ASN A 1 95 ? -5.464 -10.612 -3.107 1.00 97.62 95 ASN A CA 1
ATOM 755 C C . ASN A 1 95 ? -4.050 -10.356 -3.673 1.00 97.62 95 ASN A C 1
ATOM 757 O O . ASN A 1 95 ? -3.881 -9.856 -4.786 1.00 97.62 95 ASN A O 1
ATOM 761 N N . ILE A 1 96 ? -3.016 -10.707 -2.901 1.00 98.25 96 ILE A N 1
ATOM 762 C CA . ILE A 1 96 ? -1.608 -10.520 -3.290 1.00 98.25 96 ILE A CA 1
ATOM 763 C C . ILE A 1 96 ? -1.194 -11.418 -4.467 1.00 98.25 96 ILE A C 1
ATOM 765 O O . ILE A 1 96 ? -0.279 -11.060 -5.214 1.00 98.25 96 ILE A O 1
ATOM 769 N N . ASP A 1 97 ? -1.835 -12.567 -4.665 1.00 97.94 97 ASP A N 1
ATOM 770 C CA . ASP A 1 97 ? -1.531 -13.436 -5.804 1.00 97.94 97 ASP A CA 1
ATOM 771 C C . ASP A 1 97 ? -2.015 -12.805 -7.115 1.00 97.94 97 ASP A C 1
ATOM 773 O O . ASP A 1 97 ? -1.274 -12.803 -8.099 1.00 97.94 97 ASP A O 1
ATOM 777 N N . ASP A 1 98 ? -3.168 -12.131 -7.108 1.00 98.19 98 ASP A N 1
ATOM 778 C CA . ASP A 1 98 ? -3.638 -11.351 -8.259 1.00 98.19 98 ASP A CA 1
ATOM 779 C C . ASP A 1 98 ? -2.658 -10.215 -8.609 1.00 98.19 98 ASP A C 1
ATOM 781 O O . ASP A 1 98 ? -2.452 -9.896 -9.782 1.00 98.19 98 ASP A O 1
ATOM 785 N N . VAL A 1 99 ? -1.985 -9.630 -7.607 1.00 98.38 99 VAL A N 1
ATOM 786 C CA . VAL A 1 99 ? -0.941 -8.610 -7.828 1.00 98.38 99 VAL A CA 1
ATOM 787 C C . VAL A 1 99 ? 0.210 -9.164 -8.664 1.00 98.38 99 VAL A C 1
ATOM 789 O O . VAL A 1 99 ? 0.796 -8.418 -9.446 1.00 98.38 99 VAL A O 1
ATOM 792 N N . ALA A 1 100 ? 0.527 -10.459 -8.568 1.00 98.00 100 ALA A N 1
ATOM 793 C CA . ALA A 1 100 ? 1.579 -11.055 -9.389 1.00 98.00 100 ALA A CA 1
ATOM 794 C C . ALA A 1 100 ? 1.245 -10.994 -10.890 1.00 98.00 100 ALA A C 1
ATOM 796 O O . ALA A 1 100 ? 2.146 -10.837 -11.716 1.00 98.00 100 ALA A O 1
ATOM 797 N N . LEU A 1 101 ? -0.048 -11.053 -11.225 1.00 97.31 101 LEU A N 1
ATOM 798 C CA . LEU A 1 101 ? -0.575 -10.979 -12.589 1.00 97.31 101 LEU A CA 1
ATOM 799 C C . LEU A 1 101 ? -0.791 -9.537 -13.069 1.00 97.31 101 LEU A C 1
ATOM 801 O O . LEU A 1 101 ? -1.006 -9.299 -14.260 1.00 97.31 101 LEU A O 1
ATOM 805 N N . TRP A 1 102 ? -0.716 -8.556 -12.168 1.00 97.44 102 TRP A N 1
ATOM 806 C CA . TRP A 1 102 ? -0.894 -7.156 -12.521 1.00 97.44 102 TRP A CA 1
ATOM 807 C C . TRP A 1 102 ? 0.234 -6.652 -13.429 1.00 97.44 102 TRP A C 1
ATOM 809 O O . TRP A 1 102 ? 1.419 -6.624 -13.068 1.00 97.44 102 TRP A O 1
ATOM 819 N N . ARG A 1 103 ? -0.145 -6.159 -14.613 1.00 95.56 103 ARG A N 1
ATOM 820 C CA . ARG A 1 103 ? 0.775 -5.452 -15.503 1.00 95.56 103 ARG A CA 1
ATOM 821 C C . ARG A 1 103 ? 0.844 -3.980 -15.113 1.00 95.56 103 ARG A C 1
ATOM 823 O O . ARG A 1 103 ? -0.068 -3.207 -15.392 1.00 95.56 103 ARG A O 1
ATOM 830 N N . ASN A 1 104 ? 1.962 -3.588 -14.506 1.00 96.69 104 ASN A N 1
ATOM 831 C CA . ASN A 1 104 ? 2.217 -2.197 -14.152 1.00 96.69 104 ASN A CA 1
ATOM 832 C C . ASN A 1 104 ? 2.200 -1.299 -15.413 1.00 96.69 104 ASN A C 1
ATOM 834 O O . ASN A 1 104 ? 3.090 -1.447 -16.255 1.00 96.69 104 ASN A O 1
ATOM 838 N N . PRO A 1 105 ? 1.290 -0.307 -15.526 1.00 95.69 105 PRO A N 1
ATOM 839 C CA . PRO A 1 105 ? 1.205 0.577 -16.695 1.00 95.69 105 PRO A CA 1
ATOM 840 C C . PRO A 1 105 ? 2.496 1.357 -16.992 1.00 95.69 105 PRO A C 1
ATOM 842 O O . PRO A 1 105 ? 2.737 1.793 -18.123 1.00 95.69 105 PRO A O 1
ATOM 845 N N . ARG A 1 106 ? 3.366 1.544 -15.987 1.00 96.62 106 ARG A N 1
ATOM 846 C CA . ARG A 1 106 ? 4.678 2.175 -16.179 1.00 96.62 106 ARG A CA 1
ATOM 847 C C . ARG A 1 106 ? 5.629 1.313 -17.001 1.00 96.62 106 ARG A C 1
ATOM 849 O O . ARG A 1 106 ? 6.508 1.884 -17.643 1.00 96.62 106 ARG A O 1
ATOM 856 N N . ILE A 1 107 ? 5.463 -0.012 -17.016 1.00 96.44 107 ILE A N 1
ATOM 857 C CA . ILE A 1 107 ? 6.249 -0.907 -17.878 1.00 96.44 107 ILE A CA 1
ATOM 858 C C . ILE A 1 107 ? 5.975 -0.571 -19.342 1.00 96.44 107 ILE A C 1
ATOM 860 O O . ILE A 1 107 ? 6.920 -0.351 -20.092 1.00 96.44 107 ILE A O 1
ATOM 864 N N . ASP A 1 108 ? 4.714 -0.393 -19.735 1.00 95.06 108 ASP A N 1
ATOM 865 C CA . ASP A 1 108 ? 4.382 -0.043 -21.121 1.00 95.06 108 ASP A CA 1
ATOM 866 C C . ASP A 1 108 ? 4.944 1.332 -21.509 1.00 95.06 108 ASP A C 1
ATOM 868 O O . ASP A 1 108 ? 5.450 1.531 -22.616 1.00 95.06 108 ASP A O 1
ATOM 872 N N . ALA A 1 109 ? 4.893 2.300 -20.589 1.00 96.69 109 ALA A N 1
ATOM 873 C CA . ALA A 1 109 ? 5.510 3.608 -20.797 1.00 96.69 109 ALA A CA 1
ATOM 874 C C . ALA A 1 109 ? 7.038 3.504 -20.952 1.00 96.69 109 ALA A C 1
ATOM 876 O O . ALA A 1 109 ? 7.620 4.169 -21.814 1.00 96.69 109 ALA A O 1
ATOM 877 N N . PHE A 1 110 ? 7.681 2.652 -20.152 1.00 97.38 110 PHE A N 1
ATOM 878 C CA . PHE A 1 110 ? 9.109 2.373 -20.238 1.00 97.38 110 PHE A CA 1
ATOM 879 C C . PHE A 1 110 ? 9.471 1.707 -21.570 1.00 97.38 110 PHE A C 1
ATOM 881 O O . PHE A 1 110 ? 10.350 2.200 -22.271 1.00 97.38 110 PHE A O 1
ATOM 888 N N . GLU A 1 111 ? 8.752 0.664 -21.982 1.00 96.44 111 GLU A N 1
ATOM 889 C CA . GLU A 1 111 ? 8.965 -0.021 -23.260 1.00 96.44 111 GLU A CA 1
ATOM 890 C C . GLU A 1 111 ? 8.798 0.930 -24.456 1.00 96.44 111 GLU A C 1
ATOM 892 O O . GLU A 1 111 ? 9.631 0.940 -25.367 1.00 96.44 111 GLU A O 1
ATOM 897 N N . ARG A 1 112 ? 7.768 1.794 -24.445 1.00 97.25 112 ARG A N 1
ATOM 898 C CA . ARG A 1 112 ? 7.590 2.840 -25.469 1.00 97.25 112 ARG A CA 1
ATOM 899 C C . ARG A 1 112 ? 8.770 3.813 -25.503 1.00 97.25 112 ARG A C 1
ATOM 901 O O . ARG A 1 112 ? 9.231 4.172 -26.589 1.00 97.25 112 ARG A O 1
ATOM 908 N N . LYS A 1 113 ? 9.282 4.221 -24.337 1.00 97.00 113 LYS A N 1
ATOM 909 C CA . LYS A 1 113 ? 10.458 5.098 -24.231 1.00 97.00 113 LYS A CA 1
ATOM 910 C C . LYS A 1 113 ? 11.706 4.429 -24.806 1.00 97.00 113 LYS A C 1
ATOM 912 O O . LYS A 1 113 ? 12.396 5.056 -25.605 1.00 97.00 113 LYS A O 1
ATOM 917 N N . ILE A 1 114 ? 11.961 3.170 -24.454 1.00 97.44 114 ILE A N 1
ATOM 918 C CA . ILE A 1 114 ? 13.104 2.396 -24.957 1.00 97.44 114 ILE A CA 1
ATOM 919 C C . ILE A 1 114 ? 13.058 2.300 -26.484 1.00 97.44 114 ILE A C 1
ATOM 921 O O . ILE A 1 114 ? 14.024 2.681 -27.143 1.00 97.44 114 ILE A O 1
ATOM 925 N N . LYS A 1 115 ? 11.909 1.913 -27.058 1.00 97.31 115 LYS A N 1
ATOM 926 C CA . LYS A 1 115 ? 11.722 1.850 -28.519 1.00 97.31 115 LYS A CA 1
ATOM 927 C C . LYS A 1 115 ? 11.976 3.203 -29.193 1.00 97.31 115 LYS A C 1
ATOM 929 O O . LYS A 1 115 ? 12.603 3.263 -30.247 1.00 97.31 115 LYS A O 1
ATOM 934 N N . SER A 1 116 ? 11.502 4.295 -28.591 1.00 97.88 116 SER A N 1
ATOM 935 C CA . SER A 1 116 ? 11.724 5.656 -29.101 1.00 97.88 116 SER A CA 1
ATOM 936 C C . SER A 1 116 ? 13.205 6.054 -29.083 1.00 97.88 116 SER A C 1
ATOM 938 O O . SER A 1 116 ? 13.704 6.604 -30.061 1.00 97.88 116 SER A O 1
ATOM 940 N N . MET A 1 117 ? 13.929 5.738 -28.005 1.00 97.75 117 MET A N 1
ATOM 941 C CA . MET A 1 117 ? 15.361 6.029 -27.883 1.00 97.75 117 MET A CA 1
ATOM 942 C C . MET A 1 117 ? 16.203 5.228 -28.876 1.00 97.75 117 MET A C 1
ATOM 944 O O . MET A 1 117 ? 17.054 5.807 -29.547 1.00 97.75 117 MET A O 1
ATOM 948 N N . GLN A 1 118 ? 15.913 3.935 -29.034 1.00 96.44 118 GLN A N 1
ATOM 949 C CA . GLN A 1 118 ? 16.598 3.072 -29.999 1.00 96.44 118 GLN A CA 1
ATOM 950 C C . GLN A 1 118 ? 16.443 3.586 -31.436 1.00 96.44 118 GLN A C 1
ATOM 952 O O . GLN A 1 118 ? 17.429 3.671 -32.161 1.00 96.44 118 GLN A O 1
ATOM 957 N N . ARG A 1 119 ? 15.237 4.024 -31.832 1.00 97.19 119 ARG A N 1
ATOM 958 C CA . ARG A 1 119 ? 15.000 4.643 -33.154 1.00 97.19 119 ARG A CA 1
ATOM 959 C C . ARG A 1 119 ? 15.813 5.918 -33.384 1.00 97.19 119 ARG A C 1
ATOM 961 O O . ARG A 1 119 ? 16.107 6.245 -34.525 1.00 97.19 119 ARG A O 1
ATOM 968 N N . LYS A 1 120 ? 16.157 6.638 -32.314 1.00 97.38 120 LYS A N 1
ATOM 969 C CA . LYS A 1 120 ? 16.978 7.857 -32.351 1.00 97.38 120 LYS A CA 1
ATOM 970 C C . LYS A 1 120 ? 18.480 7.577 -32.205 1.00 97.38 120 LYS A C 1
ATOM 972 O O . LYS A 1 120 ? 19.246 8.525 -32.087 1.00 97.38 120 LYS A O 1
ATOM 977 N N . GLY A 1 121 ? 18.901 6.309 -32.152 1.00 96.69 121 GLY A N 1
ATOM 978 C CA . GLY A 1 121 ? 20.300 5.932 -31.922 1.00 96.69 121 GLY A CA 1
ATOM 979 C C . GLY A 1 121 ? 20.825 6.292 -30.526 1.00 96.69 121 GLY A C 1
ATOM 980 O O . GLY A 1 121 ? 22.033 6.380 -30.332 1.00 96.69 121 GLY A O 1
ATOM 981 N N . LEU A 1 122 ? 19.940 6.528 -29.550 1.00 96.94 122 LEU A N 1
ATOM 982 C CA . LEU A 1 122 ? 20.327 6.899 -28.187 1.00 96.94 122 LEU A CA 1
ATOM 983 C C . LEU A 1 122 ? 20.611 5.651 -27.330 1.00 96.94 122 LEU A C 1
ATOM 985 O O . LEU A 1 122 ? 19.901 4.647 -27.459 1.00 96.94 122 LEU A O 1
ATOM 989 N N . PRO A 1 123 ? 21.591 5.705 -26.407 1.00 94.94 123 PRO A N 1
ATOM 990 C CA . PRO A 1 123 ? 21.926 4.574 -25.550 1.00 94.94 123 PRO A CA 1
ATOM 991 C C . PRO A 1 123 ? 20.801 4.268 -24.552 1.00 94.94 123 PRO A C 1
ATOM 993 O O . PRO A 1 123 ? 20.236 5.166 -23.931 1.00 94.94 123 PRO A O 1
ATOM 996 N N . VAL A 1 124 ? 20.512 2.977 -24.367 1.00 95.44 124 VAL A N 1
ATOM 997 C CA . VAL A 1 124 ? 19.520 2.470 -23.394 1.00 95.44 124 VAL A CA 1
ATOM 998 C C . VAL A 1 124 ? 20.136 1.575 -22.312 1.00 95.44 124 VAL A C 1
ATOM 1000 O O . VAL A 1 124 ? 19.443 1.127 -21.399 1.00 95.44 124 VAL A O 1
ATOM 1003 N N . ALA A 1 125 ? 21.441 1.308 -22.403 1.00 94.56 125 ALA A N 1
ATOM 1004 C CA . ALA A 1 125 ? 22.160 0.492 -21.435 1.00 94.56 125 ALA A CA 1
ATOM 1005 C C . ALA A 1 125 ? 22.080 1.110 -20.027 1.00 94.56 125 ALA A C 1
ATOM 1007 O O . ALA A 1 125 ? 22.190 2.322 -19.855 1.00 94.56 125 ALA A O 1
ATOM 1008 N N . GLY A 1 126 ? 21.856 0.269 -19.015 1.00 91.62 126 GLY A N 1
ATOM 1009 C CA . GLY A 1 126 ? 21.733 0.695 -17.616 1.00 91.62 126 GLY A CA 1
ATOM 1010 C C . GLY A 1 126 ? 20.351 1.224 -17.212 1.00 91.62 126 GLY A C 1
ATOM 1011 O O . GLY A 1 126 ? 20.097 1.400 -16.019 1.00 91.62 126 GLY A O 1
ATOM 1012 N N . MET A 1 127 ? 19.425 1.424 -18.157 1.00 94.81 127 MET A N 1
ATOM 1013 C CA . MET A 1 127 ? 18.039 1.753 -17.823 1.00 94.81 127 MET A CA 1
ATOM 1014 C C . MET A 1 127 ? 17.336 0.537 -17.215 1.00 94.81 127 MET A C 1
ATOM 1016 O O . MET A 1 127 ? 17.281 -0.529 -17.822 1.00 94.81 127 MET A O 1
ATOM 1020 N N . ARG A 1 128 ? 16.772 0.703 -16.015 1.00 93.81 128 ARG A N 1
ATOM 1021 C CA . ARG A 1 128 ? 16.055 -0.368 -15.312 1.00 93.81 128 ARG A CA 1
ATOM 1022 C C . ARG A 1 128 ? 14.550 -0.265 -15.554 1.00 93.81 128 ARG A C 1
ATOM 1024 O O . ARG A 1 128 ? 14.018 0.848 -15.488 1.00 93.81 128 ARG A O 1
ATOM 1031 N N . PRO A 1 129 ? 13.862 -1.391 -15.806 1.00 94.81 129 PRO A N 1
ATOM 1032 C CA . PRO A 1 129 ? 12.416 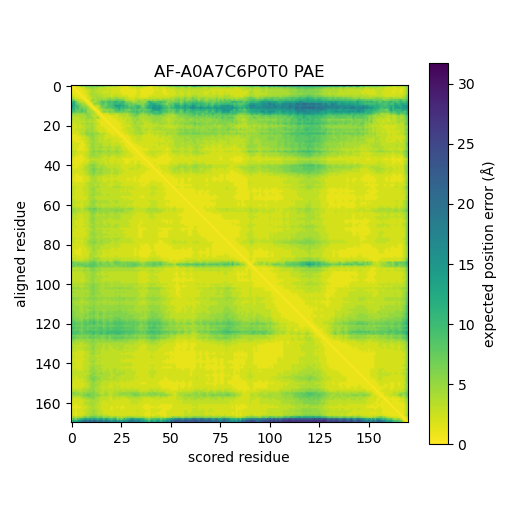-1.386 -15.933 1.00 94.81 129 PRO A CA 1
ATOM 1033 C C . PRO A 1 129 ? 11.755 -1.034 -14.589 1.00 94.81 129 PRO A C 1
ATOM 1035 O O . PRO A 1 129 ? 12.343 -1.254 -13.526 1.00 94.81 129 PRO A O 1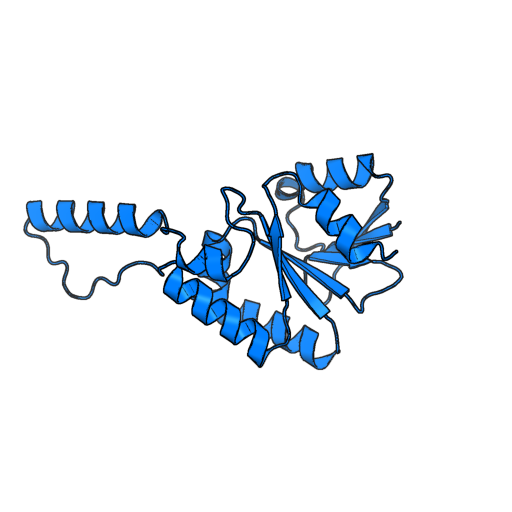
ATOM 1038 N N . PRO A 1 130 ? 10.527 -0.496 -14.612 1.00 97.44 130 PRO A N 1
ATOM 1039 C CA . PRO A 1 130 ? 9.715 -0.338 -13.412 1.00 97.44 130 PRO A CA 1
ATOM 1040 C C . PRO A 1 130 ? 9.406 -1.683 -12.744 1.00 97.44 130 PRO A C 1
ATOM 1042 O O . PRO A 1 130 ? 9.416 -2.728 -13.393 1.00 97.44 130 PRO A O 1
ATOM 1045 N N . THR A 1 131 ? 9.066 -1.641 -11.457 1.00 98.06 131 THR A N 1
ATOM 1046 C CA . THR A 1 131 ? 8.648 -2.815 -10.680 1.00 98.06 131 THR A CA 1
ATOM 1047 C C . THR A 1 131 ? 7.471 -3.542 -11.339 1.00 98.06 131 THR A C 1
ATOM 1049 O O . THR A 1 131 ? 6.440 -2.920 -11.618 1.00 98.06 131 THR A O 1
ATOM 1052 N N . SER A 1 132 ? 7.621 -4.851 -11.558 1.00 98.25 132 SER A N 1
ATOM 1053 C CA . SER A 1 132 ? 6.560 -5.744 -12.039 1.00 98.25 132 SER A CA 1
ATOM 1054 C C . SER A 1 132 ? 5.572 -6.125 -10.936 1.00 98.25 132 SER A C 1
ATOM 1056 O O . SER A 1 132 ? 5.901 -6.037 -9.752 1.00 98.25 132 SER A O 1
ATOM 1058 N N . GLY A 1 133 ? 4.384 -6.597 -11.329 1.00 98.31 133 GLY A N 1
ATOM 1059 C CA . GLY A 1 133 ? 3.407 -7.171 -10.403 1.00 98.31 133 GLY A CA 1
ATOM 1060 C C . GLY A 1 133 ? 3.989 -8.320 -9.583 1.00 98.31 133 GLY A C 1
ATOM 1061 O O . GLY A 1 133 ? 3.897 -8.309 -8.362 1.00 98.31 133 GLY A O 1
ATOM 1062 N N . GLU A 1 134 ? 4.708 -9.246 -10.222 1.00 98.50 134 GLU A N 1
ATOM 1063 C CA . GLU A 1 134 ? 5.391 -10.351 -9.533 1.00 98.50 134 GLU A CA 1
ATOM 1064 C C . GLU A 1 134 ? 6.385 -9.864 -8.464 1.00 98.50 134 GLU A C 1
ATOM 1066 O O . GLU A 1 134 ? 6.391 -10.366 -7.339 1.00 98.50 134 GLU A O 1
ATOM 1071 N N . THR A 1 135 ? 7.205 -8.855 -8.785 1.00 98.56 135 THR A N 1
ATOM 1072 C CA . THR A 1 135 ? 8.154 -8.275 -7.818 1.00 98.56 135 THR A CA 1
ATOM 1073 C C . THR A 1 135 ? 7.420 -7.621 -6.650 1.00 98.56 135 THR A C 1
ATOM 1075 O O . THR A 1 135 ? 7.804 -7.815 -5.497 1.00 98.56 135 THR A O 1
ATOM 1078 N N . LEU A 1 136 ? 6.358 -6.860 -6.939 1.00 98.75 136 LEU A N 1
ATOM 1079 C CA . LEU A 1 136 ? 5.550 -6.211 -5.911 1.00 98.75 136 LEU A CA 1
ATOM 1080 C C . LEU A 1 136 ? 4.868 -7.247 -5.011 1.00 98.75 136 LEU A C 1
ATOM 1082 O O . LEU A 1 136 ? 4.951 -7.124 -3.796 1.00 98.75 136 LEU A O 1
ATOM 1086 N N . SER A 1 137 ? 4.256 -8.278 -5.595 1.00 98.75 137 SER A N 1
ATOM 1087 C CA . SER A 1 137 ? 3.583 -9.362 -4.874 1.00 98.75 137 SER A CA 1
ATOM 1088 C C . SER A 1 137 ? 4.537 -10.061 -3.903 1.00 98.75 137 SER A C 1
ATOM 1090 O O . SER A 1 137 ? 4.238 -10.165 -2.715 1.00 98.75 137 SER A O 1
ATOM 1092 N N . LYS A 1 138 ? 5.741 -10.439 -4.359 1.00 98.81 138 LYS A N 1
ATOM 1093 C CA . LYS A 1 138 ? 6.777 -11.020 -3.486 1.00 98.81 138 LYS A CA 1
ATOM 1094 C C . LYS A 1 138 ? 7.150 -10.076 -2.344 1.00 98.81 138 LYS A C 1
ATOM 1096 O O . LYS A 1 138 ? 7.202 -10.501 -1.194 1.00 98.81 138 LYS A O 1
ATOM 1101 N N . ALA A 1 139 ? 7.360 -8.793 -2.642 1.00 98.56 139 ALA A N 1
ATOM 1102 C CA . ALA A 1 139 ? 7.699 -7.810 -1.621 1.00 98.56 139 ALA A CA 1
ATOM 1103 C C . ALA A 1 139 ? 6.561 -7.606 -0.602 1.00 98.56 139 ALA A C 1
ATOM 1105 O O . ALA A 1 139 ? 6.834 -7.493 0.589 1.00 98.56 139 ALA A O 1
ATOM 1106 N N . MET A 1 140 ? 5.295 -7.616 -1.037 1.00 98.75 140 MET A N 1
ATOM 1107 C CA . MET A 1 140 ? 4.128 -7.570 -0.148 1.00 98.75 140 MET A CA 1
ATOM 1108 C C . MET A 1 140 ? 4.097 -8.779 0.791 1.00 98.75 140 MET A C 1
ATOM 1110 O O . MET A 1 140 ? 3.970 -8.586 1.997 1.00 98.75 140 MET A O 1
ATOM 1114 N N . LYS A 1 141 ? 4.303 -10.001 0.277 1.00 98.75 141 LYS A N 1
ATOM 1115 C CA . LYS A 1 141 ? 4.385 -11.219 1.109 1.00 98.75 141 LYS A CA 1
ATOM 1116 C C . LYS A 1 141 ? 5.487 -11.107 2.160 1.00 98.75 141 LYS A C 1
ATOM 1118 O O . LYS A 1 141 ? 5.233 -11.335 3.336 1.00 98.75 141 LYS A O 1
ATOM 1123 N N . THR A 1 142 ? 6.670 -10.624 1.774 1.00 98.56 142 THR A N 1
ATOM 1124 C CA . THR A 1 142 ? 7.757 -10.359 2.729 1.00 98.56 142 THR A CA 1
ATOM 1125 C C . THR A 1 142 ? 7.359 -9.338 3.797 1.00 98.56 142 THR A C 1
ATOM 1127 O O . THR A 1 142 ? 7.719 -9.508 4.961 1.00 98.56 142 THR A O 1
ATOM 1130 N N . MET A 1 143 ? 6.622 -8.278 3.440 1.00 98.44 143 MET A N 1
ATOM 1131 C CA . MET A 1 143 ? 6.138 -7.313 4.432 1.00 98.44 143 MET A CA 1
ATOM 1132 C C . MET A 1 143 ? 5.170 -7.968 5.427 1.00 98.44 143 MET A C 1
ATOM 1134 O O . MET A 1 143 ? 5.295 -7.709 6.624 1.00 98.44 143 MET A O 1
ATOM 1138 N N . GLN A 1 144 ? 4.261 -8.835 4.963 1.00 98.25 144 GLN A N 1
ATOM 1139 C CA . GLN A 1 144 ? 3.358 -9.579 5.849 1.00 98.25 144 GLN A CA 1
ATOM 1140 C C . GLN A 1 144 ? 4.121 -10.511 6.788 1.00 98.25 144 GLN A C 1
ATOM 1142 O O . GLN A 1 144 ? 3.946 -10.439 7.999 1.00 98.25 144 GLN A O 1
ATOM 1147 N N . GLU A 1 145 ? 5.000 -11.349 6.239 1.00 98.12 145 GLU A N 1
ATOM 1148 C CA . GLU A 1 145 ? 5.762 -12.338 7.007 1.00 98.12 145 GLU A CA 1
ATOM 1149 C C . GLU A 1 145 ? 6.648 -11.677 8.065 1.00 98.12 145 GLU A C 1
ATOM 1151 O O . GLU A 1 145 ? 6.749 -12.151 9.193 1.00 98.12 145 GLU A O 1
ATOM 1156 N N . LYS A 1 146 ? 7.293 -10.561 7.710 1.00 98.06 146 LYS A N 1
ATOM 1157 C CA . LYS A 1 146 ? 8.283 -9.917 8.573 1.00 98.06 146 LYS A CA 1
ATOM 1158 C C . LYS A 1 146 ? 7.674 -8.988 9.617 1.00 98.06 146 LYS A C 1
ATOM 1160 O O . LYS A 1 146 ? 8.193 -8.913 10.730 1.00 98.06 146 LYS A O 1
ATOM 1165 N N . TYR A 1 147 ? 6.630 -8.246 9.251 1.00 97.94 147 TYR A N 1
ATOM 1166 C CA . TYR A 1 147 ? 6.070 -7.182 10.091 1.00 97.94 147 TYR A CA 1
ATOM 1167 C C . TYR A 1 147 ? 4.648 -7.468 10.582 1.00 97.94 147 TYR A C 1
ATOM 1169 O O . TYR A 1 147 ? 4.115 -6.684 11.357 1.00 97.94 147 TYR A O 1
ATOM 1177 N N . GLY A 1 148 ? 4.022 -8.564 10.146 1.00 97.44 148 GLY A N 1
ATOM 1178 C CA . GLY A 1 148 ? 2.665 -8.931 10.555 1.00 97.44 148 GLY A CA 1
ATOM 1179 C C . GLY A 1 148 ? 1.562 -8.053 9.958 1.00 97.44 148 GLY A C 1
ATOM 1180 O O . GLY A 1 148 ? 0.428 -8.110 10.425 1.00 97.44 148 GLY A O 1
ATOM 1181 N N . VAL A 1 149 ? 1.869 -7.239 8.940 1.00 97.94 149 VAL A N 1
ATOM 1182 C CA . VAL A 1 149 ? 0.851 -6.429 8.253 1.00 97.94 149 VAL A CA 1
ATOM 1183 C C . VAL A 1 149 ? -0.078 -7.309 7.416 1.00 97.94 149 VAL A C 1
ATOM 1185 O O . VAL A 1 149 ? 0.323 -8.351 6.894 1.00 97.94 149 VAL A O 1
ATOM 1188 N N . GLU A 1 150 ? -1.321 -6.875 7.233 1.00 98.31 150 GLU A N 1
ATOM 1189 C CA . GLU A 1 150 ? -2.302 -7.567 6.393 1.00 98.31 150 GLU A CA 1
ATOM 1190 C C . GLU A 1 150 ? -2.670 -6.698 5.192 1.00 98.31 150 GLU A C 1
ATOM 1192 O O . GLU A 1 150 ? -3.119 -5.570 5.363 1.00 98.31 150 GLU A O 1
ATOM 1197 N N . PHE A 1 151 ? -2.507 -7.207 3.970 1.00 98.50 151 PHE A N 1
ATOM 1198 C CA . PHE A 1 151 ? -2.995 -6.500 2.785 1.00 98.50 151 PHE A CA 1
ATOM 1199 C C . PHE A 1 151 ? -4.429 -6.914 2.483 1.00 98.50 151 PHE A C 1
ATOM 1201 O O . PHE A 1 151 ? -4.712 -8.095 2.282 1.00 98.50 151 PHE A O 1
ATOM 1208 N N . ARG A 1 152 ? -5.314 -5.924 2.391 1.00 98.12 152 ARG A N 1
ATOM 1209 C CA . ARG A 1 152 ? -6.676 -6.084 1.879 1.00 98.12 152 ARG A CA 1
ATOM 1210 C C . ARG A 1 152 ? -6.845 -5.267 0.613 1.00 98.12 152 ARG A C 1
ATOM 1212 O O . ARG A 1 152 ? -6.152 -4.276 0.406 1.00 98.12 152 ARG A O 1
ATOM 1219 N N . PHE A 1 153 ? -7.775 -5.687 -0.230 1.00 97.69 153 PHE A N 1
ATOM 1220 C CA . PHE A 1 153 ? -8.026 -5.057 -1.518 1.00 97.69 153 PHE A CA 1
ATOM 1221 C C . PHE A 1 153 ? -9.507 -4.758 -1.646 1.00 97.69 153 PHE A C 1
ATOM 1223 O O . PHE A 1 153 ? -10.347 -5.565 -1.251 1.00 97.69 153 PHE A O 1
ATOM 1230 N N . CYS A 1 154 ? -9.824 -3.609 -2.224 1.00 95.62 154 CYS A N 1
ATOM 1231 C CA . CYS A 1 154 ? -11.194 -3.251 -2.539 1.00 95.62 154 CYS A CA 1
ATOM 1232 C C . CYS A 1 154 ? -11.281 -2.531 -3.884 1.00 95.62 154 CYS A C 1
ATOM 1234 O O . CYS A 1 154 ? -10.283 -2.091 -4.472 1.00 95.62 154 CYS A O 1
ATOM 1236 N N . SER A 1 155 ? -12.508 -2.441 -4.387 1.00 93.56 155 SER A N 1
ATOM 1237 C CA . SER A 1 155 ? -12.826 -1.585 -5.520 1.00 93.56 155 SER A CA 1
ATOM 1238 C C . SER A 1 155 ? -12.758 -0.121 -5.108 1.00 93.56 155 SER A C 1
ATOM 1240 O O . SER A 1 155 ? -13.087 0.252 -3.981 1.00 93.56 155 SER A O 1
ATOM 1242 N N . ARG A 1 156 ? -12.376 0.726 -6.063 1.00 87.75 156 ARG A N 1
ATOM 1243 C CA . ARG A 1 156 ? -12.434 2.176 -5.881 1.00 87.75 156 ARG A CA 1
ATOM 1244 C C . ARG A 1 156 ? -13.858 2.596 -5.556 1.00 87.75 156 ARG A C 1
ATOM 1246 O O . ARG A 1 156 ? -14.787 2.214 -6.265 1.00 87.75 156 ARG A O 1
ATOM 1253 N N . GLY A 1 157 ? -14.010 3.397 -4.508 1.00 86.75 157 GLY A N 1
ATOM 1254 C CA . GLY A 1 157 ? -15.325 3.808 -4.036 1.00 86.75 157 GLY A CA 1
ATOM 1255 C C . GLY A 1 157 ? -16.078 2.725 -3.262 1.00 86.75 157 GLY A C 1
ATOM 1256 O O . GLY A 1 157 ? -17.280 2.867 -3.097 1.00 86.75 157 GLY A O 1
ATOM 1257 N N . ASP A 1 158 ? -15.424 1.678 -2.761 1.00 91.06 158 ASP A N 1
ATOM 1258 C CA . ASP A 1 158 ? -15.982 0.832 -1.693 1.00 91.06 158 ASP A CA 1
ATOM 1259 C C . ASP A 1 158 ? -15.170 0.921 -0.391 1.00 91.06 158 ASP A C 1
ATOM 1261 O O . ASP A 1 158 ? -15.553 0.329 0.618 1.00 91.06 158 ASP A O 1
ATOM 1265 N N . ALA A 1 159 ? -14.077 1.691 -0.376 1.00 92.06 159 ALA A N 1
ATOM 1266 C CA . ALA A 1 159 ? -13.167 1.774 0.760 1.00 92.06 159 ALA A CA 1
ATOM 1267 C C . ALA A 1 159 ? -13.859 2.188 2.066 1.00 92.06 159 ALA A C 1
ATOM 1269 O O . ALA A 1 159 ? -13.603 1.563 3.088 1.00 92.06 159 ALA A O 1
ATOM 1270 N N . GLY A 1 160 ? -14.800 3.141 2.043 1.00 92.38 160 GLY A N 1
ATOM 1271 C CA . GLY A 1 160 ? -15.540 3.543 3.243 1.00 92.38 160 GLY A CA 1
ATOM 1272 C C . GLY A 1 160 ? -16.341 2.395 3.869 1.00 92.38 160 GLY A C 1
ATOM 1273 O O . GLY A 1 160 ? -16.335 2.236 5.087 1.00 92.38 160 GLY A O 1
ATOM 1274 N N . LYS A 1 161 ? -16.973 1.544 3.048 1.00 92.81 161 LYS A N 1
ATOM 1275 C CA . LYS A 1 161 ? -17.692 0.353 3.538 1.00 92.81 161 LYS A CA 1
ATOM 1276 C C . LYS A 1 161 ? -16.724 -0.654 4.148 1.00 92.81 161 LYS A C 1
ATOM 1278 O O . LYS A 1 161 ? -16.938 -1.103 5.265 1.00 92.81 161 LYS A O 1
ATOM 1283 N N . VAL A 1 162 ? -15.628 -0.941 3.447 1.00 95.00 162 VAL A N 1
ATOM 1284 C CA . VAL A 1 162 ? -14.613 -1.902 3.900 1.00 95.00 162 VAL A CA 1
ATOM 1285 C C . VAL A 1 162 ? -13.930 -1.428 5.188 1.00 95.00 162 VAL A C 1
ATOM 1287 O O . VAL A 1 162 ? -13.657 -2.233 6.072 1.00 95.00 162 VAL A O 1
ATOM 1290 N N . ILE A 1 163 ? -13.705 -0.120 5.344 1.00 95.44 163 ILE A N 1
ATOM 1291 C CA . ILE A 1 163 ? -13.208 0.481 6.589 1.00 95.44 163 ILE A CA 1
ATOM 1292 C C . ILE A 1 163 ? -14.170 0.196 7.750 1.00 95.44 163 ILE A C 1
ATOM 1294 O O . ILE A 1 163 ? -13.722 -0.197 8.827 1.00 95.44 163 ILE A O 1
ATOM 1298 N N . VAL A 1 164 ? -15.481 0.356 7.540 1.00 94.81 164 VAL A N 1
ATOM 1299 C CA . VAL A 1 164 ? -16.502 0.047 8.555 1.00 94.81 164 VAL A CA 1
ATOM 1300 C C . VAL A 1 164 ? -16.545 -1.441 8.870 1.00 94.81 164 VAL A C 1
ATOM 1302 O O . VAL A 1 164 ? -16.583 -1.790 10.041 1.00 94.81 164 VAL A O 1
ATOM 1305 N N . GLU A 1 165 ? -16.486 -2.312 7.865 1.00 94.75 165 GLU A N 1
ATOM 1306 C CA . GLU A 1 165 ? -16.452 -3.768 8.066 1.00 94.75 165 GLU A CA 1
ATOM 1307 C C . GLU A 1 165 ? -15.233 -4.199 8.893 1.00 94.75 165 GLU A C 1
ATOM 1309 O O . GLU A 1 165 ? -15.338 -5.038 9.781 1.00 94.75 165 GLU A O 1
ATOM 1314 N N . ILE A 1 166 ? -14.067 -3.601 8.636 1.00 95.50 166 ILE A N 1
ATOM 1315 C CA . ILE A 1 166 ? -12.830 -3.912 9.359 1.00 95.50 166 ILE A CA 1
ATOM 1316 C C . ILE A 1 166 ? -12.861 -3.384 10.799 1.00 95.50 166 ILE A C 1
ATOM 1318 O O . ILE A 1 166 ? -12.448 -4.090 11.714 1.00 95.50 166 ILE A O 1
ATOM 1322 N N . LEU A 1 167 ? -13.278 -2.129 10.998 1.00 95.69 167 LEU A N 1
ATOM 1323 C CA . LEU A 1 167 ? -13.168 -1.434 12.289 1.00 95.69 167 LEU A CA 1
ATOM 1324 C C . LEU A 1 167 ? -14.427 -1.538 13.156 1.00 95.69 167 LEU A C 1
ATOM 1326 O O . LEU A 1 167 ? -14.396 -1.151 14.326 1.00 95.69 167 LEU A O 1
ATOM 1330 N N . GLY A 1 168 ? -15.544 -1.971 12.579 1.00 87.19 168 GLY A N 1
ATOM 1331 C CA . GLY A 1 168 ? -16.829 -2.099 13.255 1.00 87.19 168 GLY A CA 1
ATOM 1332 C C . GLY A 1 168 ? -16.835 -3.222 14.277 1.00 87.19 168 GLY A C 1
ATOM 1333 O O . GLY A 1 168 ? -17.402 -3.031 15.351 1.00 87.19 168 GLY A O 1
ATOM 1334 N N . GLY A 1 169 ? -16.159 -4.334 13.963 1.00 70.38 169 GLY A N 1
ATOM 1335 C CA . GLY A 1 169 ? -16.403 -5.608 14.641 1.00 70.38 169 GLY A CA 1
ATOM 1336 C C . GLY A 1 169 ? -17.838 -6.098 14.394 1.00 70.38 169 GLY A C 1
ATOM 1337 O O . GLY A 1 169 ? -18.704 -5.313 14.004 1.00 70.38 169 GLY A O 1
ATOM 1338 N N . ASP A 1 170 ? -18.083 -7.391 14.589 1.00 42.66 170 ASP A N 1
ATOM 1339 C CA . ASP A 1 170 ? -19.454 -7.909 14.720 1.00 42.66 170 ASP A CA 1
ATOM 1340 C C . ASP A 1 170 ? -20.088 -7.455 16.049 1.00 42.66 170 ASP A C 1
ATOM 1342 O O . ASP A 1 170 ? -19.367 -7.447 17.080 1.00 42.66 170 ASP A O 1
#

pLDDT: mean 93.93, std 7.44, range [42.66, 98.81]

Radius of gyration: 18.09 Å; Cα contacts (8 Å, |Δi|>4): 280; chains: 1; bounding box: 46×30×54 Å

Nearest PDB structures (foldseek):
  1j24-assembly1_A  TM=8.028E-01  e=4.921E-07  Pyrococcus furiosus DSM 3638
  4m6w-assembly1_A  TM=4.284E-01  e=1.171E-04  Homo sapiens
  5n9m-assembly2_B  TM=3.643E-01  e=1.449E-01  Staphylococcus aureus subsp. aureus COL
  8el7-assembly1_A  TM=3.237E-01  e=2.815E+00  Homo sapiens
  5bq1-assembly1_A  TM=1.727E-01  e=9.803E-01  Pseudomonas aeruginosa

Sequence (170 aa):
MTIIEDTRQQADKHKIENAQLEKLGVKLLRSKLPVGDYANIKDLSIVIDSKKDLQECVGNICGKEHPRFRRECQLAQEHGIKLIILVEHGWGIKNIDDVALWRNPRIDAFERKIKSMQRKGLPVAGMRPPTSGETLSKAMKTMQEKYGVEFRFCSRGDAGKVIVEILGGD

Mean predicted aligned error: 3.68 Å

Solvent-accessible surface area (backbone atoms only — not comparable to full-atom values): 9269 Å² total; per-residue (Å²): 99,51,35,33,35,25,61,86,56,60,75,87,78,45,55,68,37,51,54,41,30,47,75,71,59,35,45,79,41,80,41,82,52,98,56,53,38,38,30,25,74,91,43,70,52,46,29,33,28,76,33,77,24,68,70,53,46,42,37,34,68,78,36,88,41,23,71,59,46,50,50,44,39,48,54,28,43,78,71,67,27,45,38,31,40,39,30,29,56,24,95,82,40,63,50,61,71,44,33,38,73,39,78,45,71,60,42,59,54,48,53,54,49,52,54,54,33,53,77,68,74,43,90,64,85,90,68,76,81,61,78,43,18,47,58,48,25,54,52,50,52,50,45,27,76,74,38,60,39,42,81,44,48,35,42,69,93,42,54,29,59,52,50,46,66,70,56,60,62,134

Foldseek 3Di:
DEKEFAPP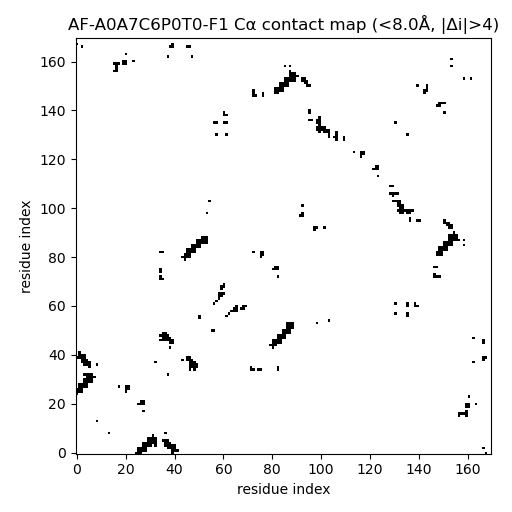PDPVVCPLLVVLCVVVVYHYDYDHDPAATMADPVDQLEHEHEAAAVVSLLCCQVHPVVVVNLVRLQVCLVVNRAYEYEHAHDPPPFDLVVLQVDADVQQVVVVVVVVVCVVVVHDPPPPDGRDGSNNSSVSVVVSCVPRVYHYGYDHHSCVNVVSCVRRVDD